Protein 2J1L (pdb70)

Secondary structure (DSSP, 8-state):
--EEEEEEEE-TTSSHHHHHHHHH------EEEEEEEEETTEEEEEEEEE--EEEEEEEEETT-HHHHHHIIIIIHHHHHHH-SS--EEEEEE-GGGGS-HHHHHHHHHTT--PPPHHHHHHHHHHTT-SEEEE-BTTTTBSHHHHHHHHHHHHHH-

Nearest PDB structures (foldseek):
  2j1l-assembly1_A  TM=1.006E+00  e=2.729E-35  Homo sapiens
  7kdc-assembly2_B  TM=9.535E-01  e=1.177E-27  Homo sapiens
  1ryh-assembly2_B  TM=9.529E-01  e=6.779E-19  Homo sapiens
  8etd-assembly1_A  TM=9.219E-01  e=4.519E-18  Schizosaccharomyces pombe 972h-
  2gco-assembly2_B  TM=9.191E-01  e=3.982E-18  Homo sapiens

Radius of gyration: 15.37 Å; Cα contacts (8 Å, |Δi|>4): 306; chains: 1; bounding box: 42×32×38 Å

Solvent-accessible surface area: 8352 Å² total; per-residue (Å²): 123,89,46,3,53,0,44,5,30,8,30,73,67,3,15,26,71,56,1,0,76,28,11,48,121,151,120,90,88,121,82,137,63,83,23,112,18,109,12,92,71,80,77,6,90,0,62,0,84,4,102,137,34,28,0,14,0,0,0,0,10,0,9,36,21,107,4,12,70,39,0,88,101,130,44,68,63,62,13,93,168,83,48,58,85,46,20,16,0,0,0,0,4,60,21,34,47,69,112,50,131,79,53,46,97,96,15,86,82,108,71,85,88,23,5,74,110,122,125,0,54,71,20,5,159,60,4,61,19,92,24,9,31,26,2,0,16,195,115,131,70,66,4,100,37,0,0,66,56,0,0,77,12,1,58,97,106

Organism: Homo sapiens (NCBI:txid9606)

Foldseek 3Di:
DEEEEEEEAFDPPFQRVLLVCLQPCVDQDKDWDWDWDAAPHHIYTYIYIDSVQYEYEQEGEQLDVVRLVCVPPPVLVVCCVPPPPHAYEYEYEQPVCLVVPVSQVVQVVVVHHGQDPVNQQVSCVVSVHPYYYYAYSVVRGCSVVVVNVRVVVRVVD

InterPro domains:
  IPR001806 Small GTPase [PF00071] (19-188)
  IPR001806 Small GTPase [PS51421] (13-210)
  IPR001806 Small GTPase [SM00174] (20-193)
  IPR003578 Small GTPase Rho [PTHR24072] (17-192)
  IPR005225 Small GTP-binding domain [TIGR00231] (17-170)
  IPR027417 P-loop containing nucleoside triphosphate hydrolase [G3DSA:3.40.50.300] (13-200)
  IPR027417 P-loop containing nucleoside triphosphate hydrolase [SSF52540] (17-190)

CATH classification: 3.40.50.300

Sequence (157 aa):
VRSVKVVLVGDGGCGKTSLLMVFADTPTVFERYMVNLQVKGKPVHLHIWDTDASVLLLCFDVTSPNSFDNIFNRWYPEVNHFCKKVPIIVVGCKTDLRKDKSLVNKLRRNGLEPVTYHRGQEMARSVGAVAYLECSARLHDNVHAVFQEAAEVALSS

Structure (mmCIF, N/CA/C/O backbone):
data_2J1L
#
_entry.id   2J1L
#
_cell.length_a   66.811
_cell.length_b   66.810
_cell.length_c   103.921
_cell.angle_alpha   90.00
_cell.angle_beta   90.00
_cell.angle_gamma   120.00
#
_symmetry.space_group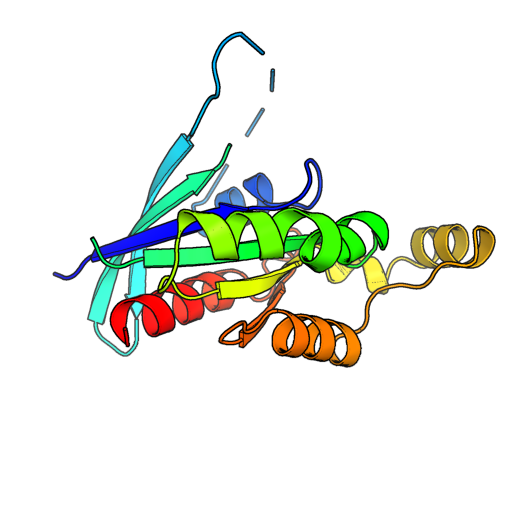_name_H-M   'P 31 2 1'
#
loop_
_entity.id
_entity.type
_entity.pdbx_description
1 polymer 'RHO-RELATED GTP-BINDING PROTEIN RHOD'
2 non-polymer "GUANOSINE-5'-DIPHOSPHATE"
3 non-polymer 'MAGNESIUM ION'
4 water water
#
loop_
_atom_site.group_PDB
_atom_site.id
_atom_site.type_symbol
_atom_site.label_atom_id
_atom_site.label_alt_id
_atom_site.label_comp_id
_atom_site.label_asym_id
_atom_site.label_entity_id
_atom_site.label_seq_id
_atom_site.pdbx_PDB_ins_code
_atom_site.Cartn_x
_atom_site.Cartn_y
_atom_site.Cartn_z
_atom_site.occupancy
_atom_site.B_iso_or_equiv
_atom_site.auth_seq_id
_atom_site.auth_comp_id
_atom_site.auth_asym_id
_atom_site.auth_atom_id
_atom_site.pdbx_PDB_model_num
ATOM 1 N N . VAL A 1 32 ? -52.390 15.511 -20.074 1.00 63.94 15 VAL A N 1
ATOM 2 C CA . VAL A 1 32 ? -51.912 16.871 -19.703 1.00 64.01 15 VAL A CA 1
ATOM 3 C C . VAL A 1 32 ? -51.484 16.944 -18.231 1.00 64.16 15 VAL A C 1
ATOM 4 O O . VAL A 1 32 ? -51.495 18.024 -17.646 1.00 64.35 15 VAL A O 1
ATOM 6 N N . ARG A 1 33 ? -51.059 15.806 -17.666 1.00 64.14 16 ARG A N 1
ATOM 7 C CA . ARG A 1 33 ? -51.054 15.578 -16.195 1.00 64.04 16 ARG A CA 1
ATOM 8 C C . ARG A 1 33 ? -50.169 16.522 -15.358 1.00 63.81 16 ARG A C 1
ATOM 9 O O . ARG A 1 33 ? -49.275 17.185 -15.887 1.00 63.83 16 ARG A O 1
ATOM 13 N N . SER A 1 34 ? -50.434 16.561 -14.045 1.00 63.46 17 SER A N 1
ATOM 14 C CA . SER A 1 34 ? -50.004 17.666 -13.159 1.00 62.93 17 SER A CA 1
ATOM 15 C C . SER A 1 34 ? -49.410 17.200 -11.809 1.00 62.86 17 SER A C 1
ATOM 16 O O . SER A 1 34 ? -49.810 16.148 -11.297 1.00 62.91 17 SER A O 1
ATOM 19 N N . VAL A 1 35 ? -48.478 17.979 -11.227 1.00 62.50 18 VAL A N 1
ATOM 20 C CA . VAL A 1 35 ? -47.718 17.559 -10.013 1.00 62.15 18 VAL A CA 1
ATOM 21 C C . VAL A 1 35 ? -47.393 18.710 -9.026 1.00 61.98 18 VAL A C 1
ATOM 22 O O . VAL A 1 35 ? -47.056 19.817 -9.447 1.00 61.75 18 VAL A O 1
ATOM 26 N N . LYS A 1 36 ? -47.460 18.417 -7.720 1.00 61.75 19 LYS A N 1
ATOM 27 C CA . LYS A 1 36 ? -47.161 19.379 -6.636 1.00 61.64 19 LYS A CA 1
ATOM 28 C C . LYS A 1 36 ? -45.775 19.096 -5.995 1.00 61.84 19 LYS A C 1
ATOM 29 O O . LYS A 1 36 ? -45.514 17.991 -5.517 1.00 61.63 19 LYS A O 1
ATOM 33 N N . VAL A 1 37 ? -44.890 20.089 -5.981 1.00 61.89 20 VAL A N 1
ATOM 34 C CA . VAL A 1 37 ? -43.560 19.913 -5.397 1.00 62.09 20 VAL A CA 1
ATOM 35 C C . VAL A 1 37 ? -43.446 20.890 -4.249 1.00 62.28 20 VAL A C 1
ATOM 36 O O . VAL A 1 37 ? -43.662 22.084 -4.449 1.00 63.41 20 VAL A O 1
ATOM 40 N N . VAL A 1 38 ? -43.182 20.393 -3.037 1.00 62.14 21 VAL A N 1
ATOM 41 C CA . VAL A 1 38 ? -43.005 21.272 -1.875 1.00 61.51 21 VAL A CA 1
ATOM 42 C C . VAL A 1 38 ? -41.554 21.271 -1.456 1.00 61.68 21 VAL A C 1
ATOM 43 O O . VAL A 1 38 ? -40.975 20.214 -1.228 1.00 61.17 21 VAL A O 1
ATOM 47 N N . LEU A 1 39 ? -40.953 22.457 -1.394 1.00 62.10 22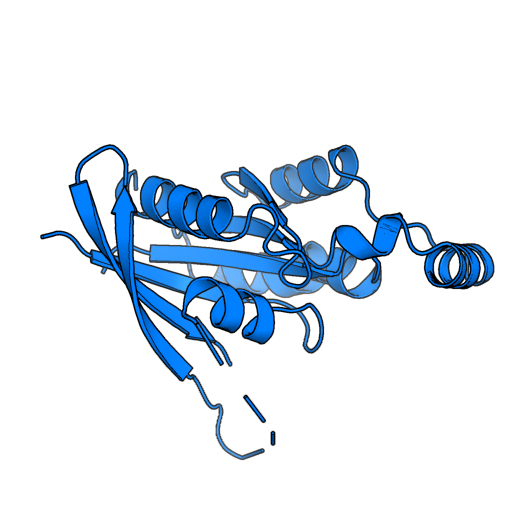 LEU A N 1
ATOM 48 C CA . LEU A 1 39 ? -39.573 22.575 -0.922 1.00 62.61 22 LEU A CA 1
ATOM 49 C C . LEU A 1 39 ? -39.571 22.807 0.591 1.00 63.11 22 LEU A C 1
ATOM 50 O O . LEU A 1 39 ? -40.266 23.698 1.102 1.00 63.75 22 LEU A O 1
ATOM 55 N N . VAL A 1 40 ? -38.776 22.012 1.301 1.00 63.18 23 VAL A N 1
ATOM 56 C CA . VAL A 1 40 ? -38.729 22.046 2.762 1.00 62.78 23 VAL A CA 1
ATOM 57 C C . VAL A 1 40 ? -37.265 22.019 3.205 1.00 61.90 23 VAL A C 1
ATOM 58 O O . VAL A 1 40 ? -36.424 21.428 2.568 1.00 62.31 23 VAL A O 1
ATOM 62 N N . GLY A 1 41 ? -36.928 22.708 4.273 1.00 61.81 24 GLY A N 1
ATOM 63 C CA . GLY A 1 41 ? -35.523 22.756 4.689 1.00 61.05 24 GLY A CA 1
ATOM 64 C C . GLY A 1 41 ? -35.210 24.044 5.391 1.00 60.71 24 GLY A C 1
ATOM 65 O O . GLY A 1 41 ? -35.994 24.996 5.357 1.00 59.79 24 GLY A O 1
ATOM 66 N N . ASP A 1 42 ? -34.056 24.063 6.045 1.00 60.80 25 ASP A N 1
ATOM 67 C CA . ASP A 1 42 ? -33.635 25.246 6.804 1.00 60.85 25 ASP A CA 1
ATOM 68 C C . ASP A 1 42 ? -33.562 26.481 5.914 1.00 60.92 25 ASP A C 1
ATOM 69 O O . ASP A 1 42 ? -33.299 26.386 4.703 1.00 61.05 25 ASP A O 1
ATOM 74 N N . GLY A 1 43 ? -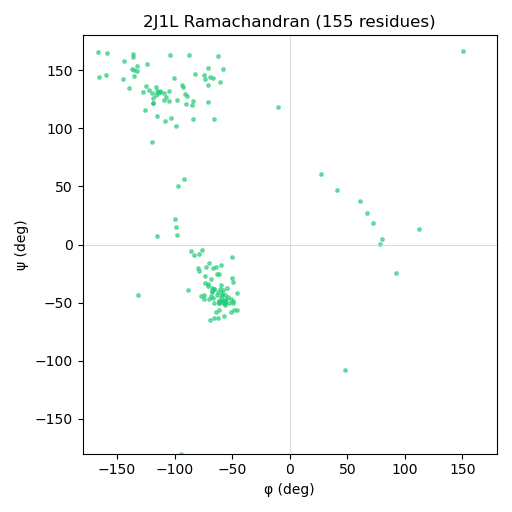33.793 27.638 6.520 1.00 61.23 26 GLY A N 1
ATOM 75 C CA . GLY A 1 43 ? -33.591 28.913 5.850 1.00 61.43 26 GLY A CA 1
ATOM 76 C C . GLY A 1 43 ? -32.141 29.040 5.445 1.00 61.74 26 GLY A C 1
ATOM 77 O O . GLY A 1 43 ? -31.253 28.629 6.182 1.00 61.44 26 GLY A O 1
ATOM 78 N N . GLY A 1 44 ? -31.910 29.579 4.248 1.00 62.49 27 GLY A N 1
ATOM 79 C CA . GLY A 1 44 ? -30.553 29.791 3.734 1.00 62.71 27 GLY A CA 1
ATOM 80 C C . GLY A 1 44 ? -29.892 28.552 3.141 1.00 62.91 27 GLY A C 1
ATOM 81 O O . GLY A 1 44 ? -28.716 28.598 2.744 1.00 62.18 27 GLY A O 1
ATOM 82 N N . CYS A 1 45 ? -30.626 27.443 3.055 1.00 63.25 28 CYS A N 1
ATOM 83 C CA . CYS A 1 45 ? -30.037 26.218 2.497 1.00 64.35 28 CYS A CA 1
ATOM 84 C C . CYS A 1 45 ? -30.138 26.159 0.964 1.00 63.98 28 CYS A C 1
ATOM 85 O O . CYS A 1 45 ? -29.581 25.263 0.356 1.00 64.00 28 CYS A O 1
ATOM 88 N N . GLY A 1 46 ? -30.819 27.123 0.342 1.00 63.96 29 GLY A N 1
ATOM 89 C CA . GLY A 1 46 ? -30.756 27.291 -1.118 1.00 63.51 29 GLY A CA 1
ATOM 90 C C . GLY A 1 46 ? -32.035 26.997 -1.888 1.00 62.89 29 GLY A C 1
ATOM 91 O O . GLY A 1 46 ? -32.011 26.918 -3.111 1.00 62.89 29 GLY A O 1
ATOM 92 N N . LYS A 1 47 ? -33.154 26.888 -1.175 1.00 62.37 30 LYS A N 1
ATOM 93 C CA . LYS A 1 47 ? -34.435 26.513 -1.763 1.00 61.90 30 LYS A CA 1
ATOM 94 C C . LYS A 1 47 ? -34.908 27.513 -2.818 1.00 62.40 30 LYS A C 1
ATOM 95 O O . LYS A 1 47 ? -35.149 27.140 -3.967 1.00 62.05 30 LYS A O 1
ATOM 101 N N . THR A 1 48 ? -35.025 28.783 -2.446 1.00 62.92 31 THR A N 1
ATOM 102 C CA . THR A 1 48 ? -35.519 29.811 -3.365 1.00 63.20 31 THR A CA 1
ATOM 103 C C . THR A 1 48 ? -34.646 29.876 -4.618 1.00 64.36 31 THR A C 1
ATOM 104 O O . THR A 1 48 ? -35.143 30.008 -5.727 1.00 64.33 31 THR A O 1
ATOM 108 N N . SER A 1 49 ? -33.339 29.740 -4.433 1.00 65.61 32 SER A N 1
ATOM 109 C CA . SER A 1 49 ? -32.375 29.793 -5.547 1.00 66.14 32 SER A CA 1
ATOM 110 C C . SER A 1 49 ? -32.489 28.633 -6.509 1.00 66.18 32 SER A C 1
ATOM 111 O O . SER A 1 49 ? -32.303 28.779 -7.718 1.00 66.23 32 SER A O 1
ATOM 114 N N . LEU A 1 50 ? -32.764 27.469 -5.958 1.00 66.68 33 LEU A N 1
ATOM 115 C CA . LEU A 1 50 ? -33.012 26.292 -6.770 1.00 67.38 33 LEU A CA 1
ATOM 116 C C . LEU A 1 50 ? -34.158 26.631 -7.730 1.00 68.14 33 LEU A C 1
ATOM 117 O O . LEU A 1 50 ? -34.100 26.386 -8.929 1.00 67.82 33 LEU A O 1
ATOM 122 N N . LEU A 1 51 ? -35.169 27.286 -7.189 1.00 69.89 34 LEU A N 1
ATOM 123 C CA . LEU A 1 51 ? -36.385 27.586 -7.933 1.00 71.49 34 LEU A CA 1
ATOM 124 C C . LEU A 1 51 ? -36.128 28.587 -9.015 1.00 72.56 34 LEU A C 1
ATOM 125 O O . LEU A 1 51 ? -36.585 28.410 -10.133 1.00 72.68 34 LEU A O 1
ATOM 130 N N . MET A 1 52 ? -35.379 29.634 -8.682 1.00 74.62 35 MET A N 1
ATOM 131 C CA . MET A 1 52 ? -34.995 30.660 -9.662 1.00 76.02 35 MET A CA 1
ATOM 132 C C . MET A 1 52 ? -34.407 30.008 -10.877 1.00 76.23 35 MET A C 1
ATOM 133 O O . MET A 1 52 ? -34.889 30.198 -11.980 1.00 76.74 35 MET A O 1
ATOM 137 N N . VAL A 1 53 ? -33.341 29.249 -10.667 1.00 76.33 36 VAL A N 1
ATOM 138 C CA . VAL A 1 53 ? -32.580 28.719 -11.785 1.00 76.36 36 VAL A CA 1
ATOM 139 C C . VAL A 1 53 ? -33.481 27.872 -12.658 1.00 76.14 36 VAL A C 1
ATOM 140 O O . VAL A 1 53 ? -33.535 28.029 -13.872 1.00 76.10 36 VAL A O 1
ATOM 144 N N . PHE A 1 54 ? -34.223 26.988 -12.014 1.00 76.45 37 PHE A N 1
ATOM 145 C CA . PHE A 1 54 ? -35.173 26.154 -12.726 1.00 76.34 37 PHE A CA 1
ATOM 146 C C . PHE A 1 54 ? -36.175 27.003 -13.531 1.00 75.95 37 PHE A C 1
ATOM 147 O O . PHE A 1 54 ? -36.341 26.795 -14.715 1.00 75.37 37 PHE A O 1
ATOM 155 N N . ALA A 1 55 ? -36.810 27.971 -12.873 1.00 75.90 38 ALA A N 1
ATOM 156 C CA . ALA A 1 55 ? -37.775 28.878 -13.527 1.00 75.52 38 ALA A CA 1
ATOM 157 C C . ALA A 1 55 ? -37.104 29.777 -14.565 1.00 74.94 38 ALA A C 1
ATOM 158 O O . ALA A 1 55 ? -37.393 29.677 -15.749 1.00 74.97 38 ALA A O 1
ATOM 160 N N . ASP A 1 56 ? -36.199 30.631 -14.093 1.00 74.72 39 ASP A N 1
ATOM 161 C CA . ASP A 1 56 ? -35.538 31.652 -14.890 1.00 74.49 39 ASP A CA 1
ATOM 162 C C . ASP A 1 56 ? -34.959 31.086 -16.176 1.00 74.44 39 ASP A C 1
ATOM 163 O O . ASP A 1 56 ? -35.581 31.195 -17.229 1.00 74.27 39 ASP A O 1
ATOM 165 N N . THR A 1 64 ? -48.080 37.757 12.631 1.00 56.31 47 THR A N 1
ATOM 166 C CA . THR A 1 64 ? -47.286 37.690 11.382 1.00 56.11 47 THR A CA 1
ATOM 167 C C . THR A 1 64 ? -47.616 36.416 10.596 1.00 56.16 47 THR A C 1
ATOM 168 O O . THR A 1 64 ? -47.392 35.294 11.104 1.00 56.55 47 THR A O 1
ATOM 170 N N . PRO A 1 65 ? -48.141 36.569 9.356 1.00 56.24 48 PRO A N 1
ATOM 171 C CA . PRO A 1 65 ? -48.538 35.419 8.510 1.00 55.84 48 PRO A CA 1
ATOM 172 C C . PRO A 1 65 ? -47.417 34.590 7.958 1.00 55.69 48 PRO A C 1
ATOM 173 O O . PRO A 1 65 ? -46.340 35.122 7.717 1.00 56.27 48 PRO A O 1
ATOM 177 N N . THR A 1 66 ? -47.685 33.306 7.715 1.00 55.41 49 THR A N 1
ATOM 178 C CA . THR A 1 66 ? -46.836 32.505 6.838 1.00 55.29 49 THR A CA 1
ATOM 179 C C . THR A 1 66 ? -47.066 32.892 5.373 1.00 55.54 49 THR A C 1
ATOM 180 O O . THR A 1 66 ? -48.197 33.145 4.963 1.00 55.47 49 THR A O 1
ATOM 184 N N . VAL A 1 67 ? -45.991 32.903 4.588 1.00 55.88 50 VAL A N 1
ATOM 185 C CA . VAL A 1 67 ? -46.064 33.257 3.180 1.00 56.14 50 VAL A CA 1
ATOM 186 C C . VAL A 1 67 ? -45.593 32.072 2.368 1.00 56.50 50 VAL A C 1
ATOM 187 O O . VAL A 1 67 ? -44.567 31.469 2.668 1.00 57.34 50 VAL A O 1
ATOM 191 N N . PHE A 1 68 ? -46.391 31.703 1.379 1.00 56.75 51 PHE A N 1
ATOM 192 C CA . PHE A 1 68 ? -46.069 30.610 0.492 1.00 57.29 51 PHE A CA 1
ATOM 193 C C . PHE A 1 68 ? -46.063 31.163 -0.921 1.00 57.53 51 PHE A C 1
ATOM 194 O O . PHE A 1 68 ? -46.987 31.871 -1.302 1.00 57.47 51 PHE A O 1
ATOM 202 N N . GLU A 1 69 ? -45.042 30.844 -1.702 1.00 57.92 52 GLU A N 1
ATOM 203 C CA . GLU A 1 69 ? -44.978 31.298 -3.095 1.00 58.33 52 GLU A CA 1
ATOM 204 C C . GLU A 1 69 ? -45.187 30.113 -3.994 1.00 58.13 52 GLU A C 1
ATOM 205 O O . GLU A 1 69 ? -44.549 29.111 -3.799 1.00 58.60 52 GLU A O 1
ATOM 211 N N . ARG A 1 70 ? -46.081 30.204 -4.967 1.00 58.60 53 ARG A N 1
ATOM 212 C CA . ARG A 1 70 ? -46.327 29.077 -5.864 1.00 59.12 53 ARG A CA 1
ATOM 213 C C . ARG A 1 70 ? -45.941 29.409 -7.308 1.00 59.79 53 ARG A C 1
ATOM 214 O O . ARG A 1 70 ? -46.387 30.424 -7.859 1.00 59.77 53 ARG A O 1
ATOM 222 N N . TYR A 1 71 ? -45.133 28.534 -7.915 1.00 60.54 54 TYR A N 1
ATOM 223 C CA . TYR A 1 71 ? -44.635 28.721 -9.285 1.00 60.78 54 TYR A CA 1
ATOM 224 C C . TYR A 1 71 ? -45.230 27.685 -10.209 1.00 60.67 54 TYR A C 1
ATOM 225 O O . TYR A 1 71 ? -45.220 26.495 -9.891 1.00 61.26 54 TYR A O 1
ATOM 234 N N . MET A 1 72 ? -45.732 28.135 -11.353 1.00 60.70 55 MET A N 1
ATOM 235 C CA . MET A 1 72 ? -46.230 27.242 -12.383 1.00 61.06 55 MET A CA 1
ATOM 236 C C . MET A 1 72 ? -45.121 27.099 -13.426 1.00 61.66 55 MET A C 1
ATOM 237 O O . MET A 1 72 ? -44.907 28.005 -14.225 1.00 62.25 55 MET A O 1
ATOM 239 N N . VAL A 1 73 ? -44.401 25.976 -13.380 1.00 61.81 56 VAL A N 1
ATOM 240 C CA . VAL A 1 73 ? -43.363 25.633 -14.357 1.00 61.87 56 VAL A CA 1
ATOM 241 C C . VAL A 1 73 ? -43.728 24.381 -15.149 1.00 61.73 56 VAL A C 1
ATOM 242 O O . VAL A 1 73 ? -44.155 23.387 -14.577 1.00 61.76 56 VAL A O 1
ATOM 246 N N . ASN A 1 74 ? -43.528 24.423 -16.461 1.00 61.99 57 ASN A N 1
ATOM 247 C CA . ASN A 1 74 ? -43.731 23.256 -17.334 1.00 62.04 57 ASN A CA 1
ATOM 248 C C . ASN A 1 74 ? -42.419 22.462 -17.530 1.00 61.77 57 ASN A C 1
ATOM 249 O O . ASN A 1 74 ? -41.366 23.063 -17.736 1.00 62.44 57 ASN A O 1
ATOM 254 N N . LEU A 1 75 ? -42.478 21.130 -17.439 1.00 61.12 58 LEU A N 1
ATOM 255 C CA . LEU A 1 75 ? -41.330 20.261 -17.749 1.00 60.71 58 LEU A CA 1
ATOM 256 C C . LEU A 1 75 ? -41.822 19.125 -18.647 1.00 60.54 58 LEU A C 1
ATOM 257 O O . LEU A 1 75 ? -43.010 18.777 -18.643 1.00 60.18 58 LEU A O 1
ATOM 260 N N . GLN A 1 76 ? -40.903 18.595 -19.453 1.00 60.12 59 GLN A N 1
ATOM 261 C CA . GLN A 1 76 ? -41.144 17.405 -20.251 1.00 59.59 59 GLN A CA 1
ATOM 262 C C . GLN A 1 76 ? -40.533 16.271 -19.455 1.00 59.01 59 GLN A C 1
ATOM 263 O O . GLN A 1 76 ? -39.356 16.341 -19.114 1.00 58.94 59 GLN A O 1
ATOM 269 N N . VAL A 1 77 ? -41.329 15.248 -19.146 1.00 58.65 60 VAL A N 1
ATOM 270 C CA . VAL A 1 77 ? -40.837 14.080 -18.415 1.00 58.60 60 VAL A CA 1
ATOM 271 C C . VAL A 1 77 ? -41.123 12.771 -19.166 1.00 58.74 60 VAL A C 1
ATOM 272 O O . VAL A 1 77 ? -42.228 12.568 -19.702 1.00 58.34 60 VAL A O 1
ATOM 276 N N . LYS A 1 78 ? -40.104 11.898 -19.192 1.00 58.80 61 LYS A N 1
ATOM 277 C CA . LYS A 1 78 ? -40.123 10.646 -19.944 1.00 58.78 61 LYS A CA 1
ATOM 278 C C . LYS A 1 78 ? -41.062 10.762 -21.139 1.00 58.88 61 LYS A C 1
ATOM 279 O O . LYS A 1 78 ? -42.054 10.040 -21.234 1.00 59.25 61 LYS A O 1
ATOM 281 N N . GLY A 1 79 ? -40.751 11.708 -22.028 1.00 58.80 62 GLY A N 1
ATOM 282 C CA . GLY A 1 79 ? -41.451 11.861 -23.301 1.00 58.66 62 GLY A CA 1
ATOM 283 C C . GLY A 1 79 ? -42.635 12.817 -23.335 1.00 58.81 62 GLY A C 1
ATOM 284 O O . GLY A 1 79 ? -42.972 13.319 -24.408 1.00 58.59 62 GLY A O 1
ATOM 285 N N . LYS A 1 80 ? -43.277 13.070 -22.186 1.00 58.89 63 LYS A N 1
ATOM 286 C CA . LYS A 1 80 ? -44.556 13.809 -22.159 1.00 58.58 63 LYS A CA 1
ATOM 287 C C . LYS A 1 80 ? -44.492 15.040 -21.260 1.00 58.59 63 LYS A C 1
ATOM 288 O O . LYS A 1 80 ? -43.682 15.101 -20.337 1.00 58.45 63 LYS A O 1
ATOM 291 N N . PRO A 1 81 ? -45.349 16.036 -21.536 1.00 58.92 64 PRO A N 1
ATOM 292 C CA . PRO A 1 81 ? -45.349 17.280 -20.770 1.00 59.15 64 PRO A CA 1
ATOM 293 C C . PRO A 1 81 ? -46.134 17.202 -19.453 1.00 59.42 64 PRO A C 1
ATOM 294 O O . PRO A 1 81 ? -47.163 16.512 -19.370 1.00 59.49 64 PRO A O 1
ATOM 298 N N . VAL A 1 82 ? -45.648 17.936 -18.449 1.00 59.64 65 VAL A N 1
ATOM 299 C CA . VAL A 1 82 ? -46.229 17.949 -17.106 1.00 59.65 65 VAL A CA 1
ATOM 300 C C . VAL A 1 82 ? -46.233 19.372 -16.549 1.00 59.97 65 VAL A C 1
ATOM 301 O O . VAL A 1 82 ? -45.228 20.067 -16.662 1.00 60.01 65 VAL A O 1
ATOM 305 N N . HIS A 1 83 ? -47.347 19.812 -15.956 1.00 60.21 66 HIS A N 1
ATOM 306 C CA . HIS A 1 83 ? -47.366 21.098 -15.229 1.00 60.45 66 HIS A CA 1
ATOM 307 C C . HIS A 1 83 ? -46.880 20.865 -13.814 1.00 59.87 66 HIS A C 1
ATOM 308 O O . HIS A 1 83 ? -47.504 20.101 -13.074 1.00 59.70 66 HIS A O 1
ATOM 315 N N . LEU A 1 84 ? -45.791 21.532 -13.435 1.00 59.43 67 LEU A N 1
ATOM 316 C CA . LEU A 1 84 ? -45.345 21.558 -12.035 1.00 59.24 67 LEU A CA 1
ATOM 317 C C . LEU A 1 84 ? -45.904 22.771 -11.294 1.00 59.08 67 LEU A C 1
ATOM 318 O O . LEU A 1 84 ? -45.923 23.880 -11.813 1.00 58.91 67 LEU A O 1
ATOM 323 N N . HIS A 1 85 ? -46.348 22.544 -10.069 1.00 59.05 68 HIS A N 1
ATOM 324 C CA . HIS A 1 85 ? -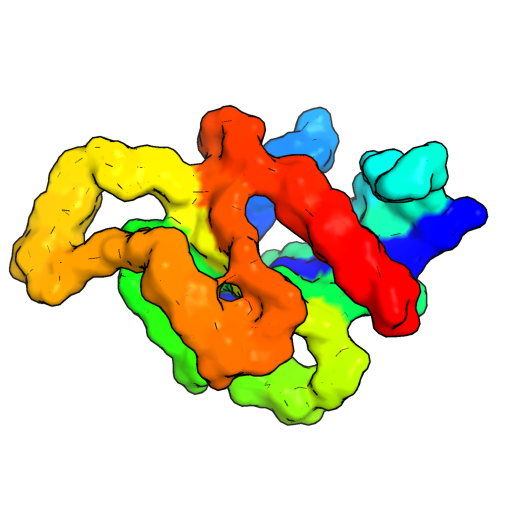46.697 23.622 -9.162 1.00 59.12 68 HIS A CA 1
ATOM 325 C C . HIS A 1 85 ? -45.711 23.494 -8.053 1.00 58.35 68 HIS A C 1
ATOM 326 O O . HIS A 1 85 ? -45.752 22.514 -7.336 1.00 58.33 68 HIS A O 1
ATOM 333 N N . ILE A 1 86 ? -44.789 24.446 -7.948 1.00 57.80 69 ILE A N 1
ATOM 334 C CA . ILE A 1 86 ? -43.751 24.395 -6.914 1.00 57.23 69 ILE A CA 1
ATOM 335 C C . ILE A 1 86 ? -43.985 25.432 -5.802 1.00 57.14 69 ILE A C 1
ATOM 336 O O . ILE A 1 86 ? -44.133 26.638 -6.067 1.00 56.09 69 ILE A O 1
ATOM 341 N N . TRP A 1 87 ? -43.988 24.947 -4.563 1.00 57.75 70 TRP A N 1
ATOM 342 C CA . TRP A 1 87 ? -44.258 25.772 -3.385 1.00 58.21 70 TRP A CA 1
ATOM 343 C C . TRP A 1 87 ? -42.992 26.076 -2.597 1.00 58.88 70 TRP A C 1
ATOM 344 O O . TRP A 1 87 ? -42.209 25.193 -2.309 1.00 58.61 70 TRP A O 1
ATOM 355 N N . ASP A 1 88 ? -42.804 27.336 -2.248 1.00 60.19 71 ASP A N 1
ATOM 356 C CA . ASP A 1 88 ? -41.649 27.790 -1.477 1.00 61.37 71 ASP A CA 1
ATOM 357 C C . ASP A 1 88 ? -42.151 28.698 -0.336 1.00 62.32 71 ASP A C 1
ATOM 358 O O . ASP A 1 88 ? -43.177 29.364 -0.501 1.00 62.42 71 ASP A O 1
ATOM 363 N N . THR A 1 89 ? -41.463 28.730 0.811 1.00 63.59 72 THR A N 1
ATOM 364 C CA . THR A 1 89 ? -41.817 29.688 1.900 1.00 64.33 72 THR A CA 1
ATOM 365 C C . THR A 1 89 ? -40.952 30.959 1.889 1.00 65.01 72 THR A C 1
ATOM 366 O O . THR A 1 89 ? -41.300 31.981 2.516 1.00 65.73 72 THR A O 1
ATOM 370 N N . ASP A 1 105 ? -52.859 17.464 -7.744 1.00 64.52 88 ASP A N 1
ATOM 371 C CA . ASP A 1 105 ? -53.169 16.469 -6.714 1.00 64.63 88 ASP A CA 1
ATOM 372 C C . ASP A 1 105 ? -51.935 15.608 -6.343 1.00 64.90 88 ASP A C 1
ATOM 373 O O . ASP A 1 105 ? -51.662 15.420 -5.145 1.00 65.53 88 ASP A O 1
ATOM 375 N N . ALA A 1 106 ? -51.197 15.100 -7.348 1.00 64.46 89 ALA A N 1
ATOM 376 C CA . ALA A 1 106 ? -50.033 14.198 -7.115 1.00 63.87 89 ALA A CA 1
ATOM 377 C C . ALA A 1 106 ? -48.900 14.987 -6.522 1.00 63.08 89 ALA A C 1
ATOM 378 O O . ALA A 1 106 ? -48.639 16.094 -6.973 1.00 63.86 89 ALA A O 1
ATOM 380 N N . SER A 1 107 ? -48.219 14.431 -5.524 1.00 61.97 90 SER A N 1
ATOM 381 C CA . SER A 1 107 ? -47.316 15.230 -4.704 1.00 61.21 90 SER A CA 1
ATOM 382 C C . SER A 1 107 ? -45.983 14.586 -4.414 1.00 60.17 90 SER A C 1
ATOM 383 O O . SER A 1 107 ? -45.807 13.385 -4.570 1.00 59.78 90 SER A O 1
ATOM 386 N N . VAL A 1 108 ? -45.051 15.428 -3.975 1.00 59.40 91 VAL A N 1
ATOM 387 C CA . VAL A 1 108 ? -43.707 15.012 -3.587 1.00 58.82 91 VAL A CA 1
ATOM 388 C C . VAL A 1 108 ? -43.030 16.134 -2.823 1.00 58.48 91 VAL A C 1
ATOM 389 O O . VAL A 1 108 ? -43.242 17.322 -3.100 1.00 58.14 91 VAL A O 1
ATOM 393 N N . LEU A 1 109 ? -42.239 15.739 -1.836 1.00 58.57 92 LEU A N 1
ATOM 394 C CA . LEU A 1 109 ? -41.565 16.656 -0.924 1.00 58.40 92 LEU A CA 1
ATOM 395 C C . LEU A 1 109 ? -40.090 16.572 -1.186 1.00 58.51 92 LEU A C 1
ATOM 396 O O . LEU A 1 109 ? -39.543 15.457 -1.262 1.00 58.43 92 LEU A O 1
ATOM 401 N N . LEU A 1 110 ? -39.452 17.731 -1.328 1.00 58.09 93 LEU A N 1
ATOM 402 C CA . LEU A 1 110 ? -38.018 17.813 -1.450 1.00 58.05 93 LEU A CA 1
ATOM 403 C C . LEU A 1 110 ? -37.514 18.389 -0.157 1.00 58.80 93 LEU A C 1
ATOM 404 O O . LEU A 1 110 ? -37.702 19.572 0.115 1.00 59.51 93 LEU A O 1
ATOM 409 N N . LEU A 1 111 ? -36.914 17.531 0.664 1.00 59.72 94 LEU A N 1
ATOM 410 C CA . LEU A 1 111 ? -36.228 17.939 1.877 1.00 59.75 94 LEU A CA 1
ATOM 411 C C . LEU A 1 111 ? -34.809 18.374 1.517 1.00 59.53 94 LEU A C 1
ATOM 412 O O . LEU A 1 111 ? -33.973 17.540 1.219 1.00 59.12 94 LEU A O 1
ATOM 417 N N . CYS A 1 112 ? -34.556 19.676 1.586 1.00 59.93 95 CYS A N 1
ATOM 418 C CA . CYS A 1 112 ? -33.312 20.289 1.114 1.00 60.52 95 CYS A CA 1
ATOM 419 C C . CYS A 1 112 ? -32.321 20.605 2.228 1.00 60.77 95 CYS A C 1
ATOM 420 O O . CYS A 1 112 ? -32.702 21.016 3.318 1.00 59.93 95 CYS A O 1
ATOM 423 N N . PHE A 1 113 ? -31.038 20.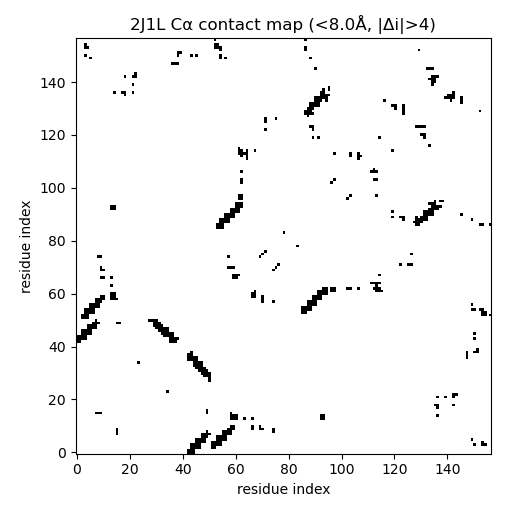435 1.940 1.00 61.23 96 PHE A N 1
ATOM 424 C CA . PHE A 1 113 ? -30.013 20.957 2.842 1.00 62.16 96 PHE A CA 1
ATOM 425 C C . PHE A 1 113 ? -28.792 21.477 2.080 1.00 62.42 96 PHE A C 1
ATOM 426 O O . PHE A 1 113 ? -28.563 21.090 0.946 1.00 62.50 96 PHE A O 1
ATOM 434 N N . ASP A 1 114 ? -28.029 22.358 2.725 1.00 62.56 97 ASP A N 1
ATOM 435 C CA . ASP A 1 114 ? -26.780 22.901 2.178 1.00 62.38 97 ASP A CA 1
ATOM 436 C C . ASP A 1 114 ? -25.679 21.892 2.500 1.00 61.73 97 ASP A C 1
ATOM 437 O O . ASP A 1 114 ? -25.492 21.547 3.680 1.00 61.92 97 ASP A O 1
ATOM 442 N N . VAL A 1 115 ? -24.961 21.394 1.492 1.00 60.75 98 VAL A N 1
ATOM 443 C CA . VAL A 1 115 ? -23.894 20.417 1.774 1.00 60.86 98 VAL A CA 1
ATOM 444 C C . VAL A 1 115 ? -22.722 20.965 2.612 1.00 61.45 98 VAL A C 1
ATOM 445 O O . VAL A 1 115 ? -21.980 20.176 3.213 1.00 61.36 98 VAL A O 1
ATOM 449 N N . THR A 1 116 ? -22.557 22.292 2.674 1.00 62.03 99 THR A N 1
ATOM 450 C CA . THR A 1 116 ? -21.510 22.900 3.527 1.00 62.74 99 THR A CA 1
ATOM 451 C C . THR A 1 116 ? -22.016 23.403 4.897 1.00 63.31 99 THR A C 1
ATOM 452 O O . THR A 1 116 ? -21.263 24.046 5.645 1.00 63.24 99 THR A O 1
ATOM 456 N N . SER A 1 117 ? -23.279 23.090 5.216 1.00 64.10 100 SER A N 1
ATOM 457 C CA . SER A 1 117 ? -23.892 23.364 6.533 1.00 64.40 100 SER A CA 1
ATOM 458 C C . SER A 1 117 ? -24.334 22.053 7.194 1.00 64.62 100 SER A C 1
ATOM 459 O O . SER A 1 117 ? -25.470 21.605 7.008 1.00 65.12 100 SER A O 1
ATOM 462 N N . PRO A 1 118 ? -23.435 21.417 7.950 1.00 64.68 101 PRO A N 1
ATOM 463 C CA . PRO A 1 118 ? -23.840 20.244 8.706 1.00 64.80 101 PRO A CA 1
ATOM 464 C C . PRO A 1 118 ? -25.105 20.415 9.565 1.00 64.79 101 PRO A C 1
ATOM 465 O O . PRO A 1 118 ? -25.814 19.433 9.789 1.00 64.85 101 PRO A O 1
ATOM 469 N N . ASN A 1 119 ? -25.408 21.623 10.035 1.00 64.73 102 ASN A N 1
ATOM 470 C CA . ASN A 1 119 ? -26.666 21.814 10.770 1.00 64.91 102 ASN A CA 1
ATOM 471 C C . ASN A 1 119 ? -27.912 21.523 9.944 1.00 65.08 102 ASN A C 1
ATOM 472 O O . ASN A 1 119 ? -28.826 20.816 10.418 1.00 64.64 102 ASN A O 1
ATOM 477 N N . SER A 1 120 ? -27.954 22.098 8.732 1.00 64.65 103 SER A N 1
ATOM 478 C CA . SER A 1 120 ? -29.087 21.918 7.832 1.00 64.33 103 SER A CA 1
ATOM 479 C C . SER A 1 120 ? -29.253 20.445 7.535 1.00 63.46 103 SER A C 1
ATOM 480 O O . SER A 1 120 ? -30.366 19.969 7.426 1.00 62.99 103 SER A O 1
ATOM 483 N N . PHE A 1 121 ? -28.142 19.726 7.449 1.00 62.96 104 PHE A N 1
ATOM 484 C CA . PHE A 1 121 ? -28.180 18.288 7.249 1.00 62.79 104 PHE A CA 1
ATOM 485 C C . PHE A 1 121 ? -28.828 17.594 8.446 1.00 62.68 104 PHE A C 1
ATOM 486 O O . PHE A 1 121 ? -29.836 16.901 8.301 1.00 62.60 104 PHE A O 1
ATOM 494 N N . ASP A 1 122 ? -28.254 17.800 9.632 1.00 62.91 105 ASP A N 1
ATOM 495 C CA . ASP A 1 122 ? -28.785 17.234 10.875 1.00 62.85 105 ASP A CA 1
ATOM 496 C C . ASP A 1 122 ? -30.294 17.416 10.984 1.00 62.34 105 ASP A C 1
ATOM 497 O O . ASP A 1 122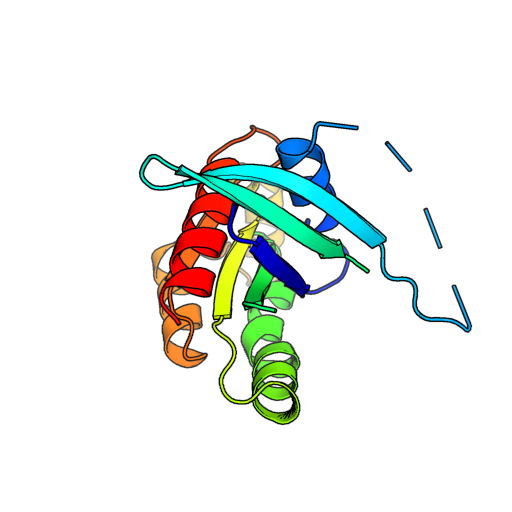 ? -31.014 16.499 11.408 1.00 62.16 105 ASP A O 1
ATOM 502 N N . ASN A 1 123 ? -30.760 18.603 10.600 1.00 61.84 106 ASN A N 1
ATOM 503 C CA . ASN A 1 123 ? -32.165 18.966 10.707 1.00 61.74 106 ASN A CA 1
ATOM 504 C C . ASN A 1 123 ? -33.104 18.242 9.738 1.00 61.72 106 ASN A C 1
ATOM 505 O O . ASN A 1 123 ? -34.333 18.257 9.921 1.00 61.55 106 ASN A O 1
ATOM 510 N N . ILE A 1 124 ? -32.547 17.617 8.710 1.00 61.85 107 ILE A N 1
ATOM 511 C CA . ILE A 1 124 ? -33.355 16.800 7.833 1.00 62.20 107 ILE A CA 1
ATOM 512 C C . ILE A 1 124 ? -33.925 15.709 8.716 1.00 62.29 107 ILE A C 1
ATOM 513 O O . ILE A 1 124 ? -35.129 15.502 8.759 1.00 62.98 107 ILE A O 1
ATOM 518 N N . PHE A 1 125 ? -33.049 15.064 9.467 1.00 62.37 108 PHE A N 1
ATOM 519 C CA . PHE A 1 125 ? -33.427 13.985 10.355 1.00 62.60 108 PHE A CA 1
ATOM 520 C C . PHE A 1 125 ? -34.081 14.476 11.660 1.00 63.11 108 PHE A C 1
ATOM 521 O O . PHE A 1 125 ? -35.075 13.909 12.086 1.00 63.50 108 PHE A O 1
ATOM 529 N N . ASN A 1 126 ? -33.530 15.503 12.308 1.00 63.46 109 ASN A N 1
ATOM 530 C CA . ASN A 1 126 ? -33.997 15.863 13.663 1.00 63.75 109 ASN A CA 1
ATOM 531 C C . ASN A 1 126 ? -35.295 16.652 13.681 1.00 64.81 109 ASN A C 1
ATOM 532 O O . ASN A 1 126 ? -35.982 16.664 14.691 1.00 65.69 109 ASN A O 1
ATOM 537 N N . ARG A 1 127 ? -35.616 17.315 12.579 1.00 65.93 110 ARG A N 1
ATOM 538 C CA . ARG A 1 127 ? -36.654 18.339 12.560 1.00 67.02 110 ARG A CA 1
ATOM 539 C C . ARG A 1 127 ? -37.643 18.159 11.384 1.00 67.47 110 ARG A C 1
ATOM 540 O O . ARG A 1 127 ? -38.862 18.254 11.604 1.00 67.89 110 ARG A O 1
ATOM 548 N N . TRP A 1 128 ? -37.148 17.865 10.171 1.00 67.46 111 TRP A N 1
ATOM 549 C CA . TRP A 1 128 ? -38.020 17.755 8.972 1.00 67.72 111 TRP A CA 1
ATOM 550 C C . TRP A 1 128 ? -38.626 16.368 8.706 1.00 68.35 111 TRP A C 1
ATOM 551 O O . TRP A 1 128 ? -39.782 16.286 8.291 1.00 68.76 111 TRP A O 1
ATOM 562 N N . TYR A 1 129 ? -37.866 15.293 8.918 1.00 68.70 112 TYR A N 1
ATOM 563 C CA . TYR A 1 129 ? -38.411 13.931 8.825 1.00 69.08 112 TYR A CA 1
ATOM 564 C C . TYR A 1 129 ? -39.608 13.733 9.758 1.00 69.28 112 TYR A C 1
ATOM 565 O O . TYR A 1 129 ? -40.648 13.255 9.317 1.00 69.74 112 TYR A O 1
ATOM 574 N N . PRO A 1 130 ? -39.478 14.104 11.044 1.00 69.20 113 PRO A N 1
ATOM 575 C CA . PRO A 1 130 ? -40.627 13.898 11.932 1.00 69.19 113 PRO A CA 1
ATOM 576 C C . PRO A 1 130 ? -41.845 14.692 11.468 1.00 69.55 113 PRO A C 1
ATOM 577 O O . PRO A 1 130 ? -42.929 14.121 11.340 1.00 69.76 113 PRO A O 1
ATOM 581 N N . GLU A 1 131 ? -41.655 15.991 11.219 1.00 69.98 114 GLU A N 1
ATOM 582 C CA . GLU A 1 131 ? -42.709 16.864 10.692 1.00 70.36 114 GLU A CA 1
ATOM 583 C C . GLU A 1 131 ? -43.391 16.229 9.478 1.00 70.70 114 GLU A C 1
ATOM 584 O O . GLU A 1 131 ? -44.614 16.132 9.426 1.00 70.89 114 GLU A O 1
ATOM 587 N N . VAL A 1 132 ? -42.593 15.778 8.516 1.00 71.15 115 VAL A N 1
ATOM 588 C CA . VAL A 1 132 ? -43.121 15.146 7.300 1.00 71.70 115 VAL A CA 1
ATOM 589 C C . VAL A 1 132 ? -43.832 13.815 7.602 1.00 72.18 115 VAL A C 1
ATOM 590 O O . VAL A 1 132 ? -44.864 13.515 7.007 1.00 72.66 115 VAL A O 1
ATOM 592 N N . ASN A 1 133 ? -43.298 13.037 8.540 1.00 72.69 116 ASN A N 1
ATOM 593 C CA . ASN A 1 133 ? -43.839 11.714 8.840 1.00 72.97 116 ASN A CA 1
ATOM 594 C C . ASN A 1 133 ? -45.161 11.789 9.595 1.00 73.56 116 ASN A C 1
ATOM 595 O O . ASN A 1 133 ? -46.035 10.933 9.418 1.00 73.42 116 ASN A O 1
ATOM 600 N N . HIS A 1 134 ? -45.298 12.815 10.435 1.00 74.26 117 HIS A N 1
ATOM 601 C CA . HIS A 1 134 ? -46.530 13.054 11.187 1.00 74.83 117 HIS A CA 1
ATOM 602 C C . HIS A 1 134 ? -47.685 13.500 10.265 1.00 75.24 117 HIS A C 1
ATOM 603 O O . HIS A 1 134 ? -48.671 12.778 10.106 1.00 75.41 117 HIS A O 1
ATOM 610 N N . PHE A 1 135 ? -47.539 14.673 9.649 1.00 75.76 118 PHE A N 1
ATOM 611 C CA . PHE A 1 135 ? -48.572 15.253 8.776 1.00 76.03 118 PHE A CA 1
ATOM 612 C C . PHE A 1 135 ? -48.906 14.411 7.528 1.00 76.21 118 PHE A C 1
ATOM 613 O O . PHE A 1 135 ? -50.036 13.915 7.392 1.00 76.43 118 PHE A O 1
ATOM 615 N N . CYS A 1 136 ? -47.913 14.229 6.653 1.00 76.09 119 CYS A N 1
ATOM 616 C CA . CYS A 1 136 ? -48.129 13.770 5.264 1.00 76.34 119 CYS A CA 1
ATOM 617 C C . CYS A 1 136 ? -48.285 12.275 4.976 1.00 75.82 119 CYS A C 1
ATOM 618 O O . CYS A 1 136 ? -48.620 11.913 3.835 1.00 76.11 119 CYS A O 1
ATOM 621 N N . LYS A 1 137 ? -48.041 11.414 5.971 1.00 75.18 120 LYS A N 1
ATOM 622 C CA . LYS A 1 137 ? -48.224 9.958 5.817 1.00 73.98 120 LYS A CA 1
ATOM 623 C C . LYS A 1 137 ? -47.553 9.457 4.526 1.00 72.92 120 LYS A C 1
ATOM 624 O O . LYS A 1 137 ? -46.321 9.432 4.424 1.00 72.76 120 LYS A O 1
ATOM 625 N N . LYS A 1 138 ? -48.373 9.108 3.533 1.00 71.65 121 LYS A N 1
ATOM 626 C CA . LYS A 1 138 ? -47.879 8.515 2.291 1.00 70.32 121 LYS A CA 1
ATOM 627 C C . LYS A 1 138 ? -47.565 9.501 1.160 1.00 68.94 121 LYS A C 1
ATOM 628 O O . LYS A 1 138 ? -48.099 9.362 0.062 1.00 69.30 121 LYS A O 1
ATOM 629 N N . VAL A 1 139 ? -46.701 10.481 1.418 1.00 67.26 122 VAL A N 1
ATOM 630 C CA . VAL A 1 139 ? -46.286 11.437 0.383 1.00 66.02 122 VAL A CA 1
ATOM 631 C C . VAL A 1 139 ? -44.782 11.329 0.154 1.00 64.82 122 VAL A C 1
ATOM 632 O O . VAL A 1 139 ? -44.023 11.448 1.097 1.00 65.07 122 VAL A O 1
ATOM 636 N N . PRO A 1 140 ? -44.340 11.127 -1.098 1.00 63.26 123 PRO A N 1
ATOM 637 C CA . PRO A 1 140 ? -42.953 10.721 -1.313 1.00 62.36 123 PRO A CA 1
ATOM 638 C C . PRO A 1 140 ? -41.932 11.817 -0.994 1.00 61.68 123 PRO A C 1
ATOM 639 O O . PRO A 1 140 ? -42.190 12.991 -1.250 1.00 61.34 123 PRO A O 1
ATOM 643 N N . ILE A 1 141 ? -40.781 11.398 -0.458 1.00 60.85 124 ILE A N 1
ATOM 644 C CA . ILE A 1 141 ? -39.688 12.272 -0.056 1.00 59.76 124 ILE A CA 1
ATOM 645 C C . ILE A 1 141 ? -38.467 12.000 -0.928 1.00 59.37 124 ILE A C 1
ATOM 646 O O . ILE A 1 141 ? -38.081 10.831 -1.110 1.00 59.30 124 ILE A O 1
ATOM 650 N N . ILE A 1 142 ? -37.890 13.079 -1.475 1.00 58.30 125 ILE A N 1
ATOM 651 C CA . ILE A 1 142 ? -36.559 13.092 -2.028 1.00 57.59 125 ILE A CA 1
ATOM 652 C C . ILE A 1 142 ? -35.705 14.036 -1.184 1.00 57.78 125 ILE A C 1
ATOM 653 O O . ILE A 1 142 ? -36.119 15.169 -0.914 1.00 57.44 125 ILE A O 1
ATOM 658 N N . VAL A 1 143 ? -34.517 13.587 -0.787 1.00 57.62 126 VAL A N 1
ATOM 659 C CA . VAL A 1 143 ? -33.544 14.445 -0.102 1.00 57.40 126 VAL A CA 1
ATOM 660 C C . VAL A 1 143 ? -32.693 15.103 -1.144 1.00 58.10 126 VAL A C 1
ATOM 661 O O . VAL A 1 143 ? -32.135 14.398 -1.986 1.00 58.57 126 VAL A O 1
ATOM 665 N N . VAL A 1 144 ? -32.561 16.433 -1.101 1.00 58.22 127 VAL A N 1
ATOM 666 C CA . VAL A 1 144 ? -31.786 17.133 -2.099 1.00 59.21 127 VAL A CA 1
ATOM 667 C C . VAL A 1 144 ? -30.629 17.840 -1.399 1.00 60.39 127 VAL A C 1
ATOM 668 O O . VAL A 1 144 ? -30.850 18.658 -0.524 1.00 62.22 127 VAL A O 1
ATOM 672 N N . GLY A 1 145 ? -29.395 17.538 -1.773 1.00 60.83 128 GLY A N 1
ATOM 673 C CA . GLY A 1 145 ? -28.247 18.298 -1.273 1.00 61.05 128 GLY A CA 1
ATOM 674 C C . GLY A 1 145 ? -27.920 19.476 -2.168 1.00 61.01 128 GLY A C 1
ATOM 675 O O . GLY A 1 145 ? -27.637 19.270 -3.334 1.00 62.28 128 GLY A O 1
ATOM 676 N N . CYS A 1 146 ? -27.951 20.692 -1.634 1.00 60.65 129 CYS A N 1
ATOM 677 C CA . CYS A 1 146 ? -27.769 21.923 -2.410 1.00 60.92 129 CYS A CA 1
ATOM 678 C C . CYS A 1 146 ? -26.378 22.587 -2.252 1.00 61.34 129 CYS A C 1
ATOM 679 O O . CYS A 1 146 ? -25.644 22.313 -1.302 1.00 61.07 129 CYS A O 1
ATOM 682 N N . LYS A 1 147 ? -26.046 23.477 -3.187 1.00 61.43 130 LYS A N 1
ATOM 683 C CA . LYS A 1 147 ? -24.790 24.201 -3.179 1.00 61.81 130 LYS A CA 1
ATOM 684 C C . LYS A 1 147 ? -23.568 23.272 -3.266 1.00 62.34 130 LYS A C 1
ATOM 685 O O . LYS A 1 147 ? -22.535 23.542 -2.636 1.00 62.16 130 LYS A O 1
ATOM 691 N N . THR A 1 148 ? -23.673 22.200 -4.057 1.00 62.52 131 THR A N 1
ATOM 692 C CA . THR A 1 148 ? -22.572 21.226 -4.194 1.00 62.85 131 THR A CA 1
ATOM 693 C C . THR A 1 148 ? -21.271 21.854 -4.728 1.00 63.08 131 THR A C 1
ATOM 694 O O . THR A 1 148 ? -20.181 21.282 -4.592 1.00 63.42 131 THR A O 1
ATOM 698 N N . ASP A 1 149 ? -21.381 23.036 -5.320 1.00 62.86 132 ASP A N 1
ATOM 699 C CA . ASP A 1 149 ? -20.205 23.760 -5.783 1.00 62.92 132 ASP A CA 1
ATOM 700 C C . ASP A 1 149 ? -19.270 24.153 -4.632 1.00 63.19 132 ASP A C 1
ATOM 701 O O . ASP A 1 149 ? -18.051 24.308 -4.833 1.00 63.50 132 ASP A O 1
ATOM 706 N N . LEU A 1 150 ? -19.829 24.286 -3.431 1.00 63.28 133 LEU A N 1
ATOM 707 C CA . LEU A 1 150 ? -19.066 24.769 -2.272 1.00 63.40 133 LEU A CA 1
ATOM 708 C C . LEU A 1 150 ? -18.151 23.735 -1.588 1.00 63.58 133 LEU A C 1
ATOM 709 O O . LEU A 1 150 ? -17.366 24.102 -0.716 1.00 63.49 133 LEU A O 1
ATOM 714 N N . ARG A 1 151 ? -18.243 22.462 -1.977 1.00 63.89 134 ARG A N 1
ATOM 715 C CA . ARG A 1 151 ? -17.242 21.461 -1.585 1.00 64.04 134 ARG A CA 1
ATOM 716 C C . ARG A 1 151 ? -15.870 21.824 -2.133 1.00 64.12 134 ARG A C 1
ATOM 717 O O . ARG A 1 151 ? -14.859 21.648 -1.452 1.00 64.37 134 ARG A O 1
ATOM 725 N N . LYS A 1 152 ? -15.831 22.308 -3.374 1.00 64.02 135 LYS A N 1
ATOM 726 C CA . LYS A 1 152 ? -14.582 22.799 -3.950 1.00 63.72 135 LYS A CA 1
ATOM 727 C C . LYS A 1 152 ? -14.014 23.991 -3.137 1.00 63.77 135 LYS A C 1
ATOM 728 O O . LYS A 1 152 ? -12.801 24.206 -3.139 1.00 64.03 135 LYS A O 1
ATOM 731 N N . ASP A 1 153 ? -14.876 24.734 -2.425 1.00 63.38 136 ASP A N 1
ATOM 732 C CA . ASP A 1 153 ? -14.452 25.911 -1.625 1.00 62.93 136 ASP A CA 1
ATOM 733 C C . ASP A 1 153 ? -13.544 25.500 -0.462 1.00 62.28 136 ASP A C 1
ATOM 734 O O . ASP A 1 153 ? -14.019 24.912 0.517 1.00 62.86 136 ASP A O 1
ATOM 739 N N . LYS A 1 154 ? -12.257 25.826 -0.578 1.00 61.11 137 LYS A N 1
ATOM 740 C CA . LYS A 1 154 ? -11.236 25.423 0.389 1.00 60.38 137 LYS A CA 1
ATOM 741 C C . LYS A 1 154 ? -11.357 26.153 1.739 1.00 60.07 137 LYS A C 1
ATOM 742 O O . LYS A 1 154 ? -11.102 25.559 2.799 1.00 60.10 137 LYS A O 1
ATOM 746 N N . SER A 1 155 ? -11.749 27.428 1.698 1.00 59.45 138 SER A N 1
ATOM 747 C CA . SER A 1 155 ? -11.881 28.248 2.907 1.00 58.97 138 SER A CA 1
ATOM 748 C C . SER A 1 155 ? -12.986 27.725 3.796 1.00 58.50 138 SER A C 1
ATOM 749 O O . SER A 1 155 ? -12.799 27.544 4.994 1.00 58.78 138 SER A O 1
ATOM 752 N N . LEU A 1 156 ? -14.146 27.515 3.187 1.00 58.20 139 LEU A N 1
ATOM 753 C CA . LEU A 1 156 ? -15.354 27.060 3.876 1.00 57.76 139 LEU A CA 1
ATOM 754 C C . LEU A 1 156 ? -15.096 25.686 4.490 1.00 57.34 139 LEU A C 1
ATOM 755 O O . LEU A 1 156 ? -15.354 25.473 5.675 1.00 57.31 139 LEU A O 1
ATOM 760 N N . VAL A 1 157 ? -14.545 24.780 3.685 1.00 56.90 140 VAL A N 1
ATOM 761 C CA . VAL A 1 157 ? -14.083 23.469 4.155 1.00 56.82 140 VAL A CA 1
ATOM 762 C C . VAL A 1 157 ? -13.153 23.594 5.371 1.00 56.87 140 VAL A C 1
ATOM 763 O O . VAL A 1 157 ? -13.299 22.869 6.369 1.00 57.16 140 VAL A O 1
ATOM 767 N N . ASN A 1 158 ? -12.197 24.515 5.268 1.00 56.71 141 ASN A N 1
ATOM 768 C CA . ASN A 1 158 ? -11.258 24.782 6.329 1.00 56.35 141 ASN A CA 1
ATOM 769 C C . ASN A 1 158 ? -11.926 25.398 7.555 1.00 56.82 141 ASN A C 1
ATOM 770 O O . ASN A 1 158 ? -11.572 25.052 8.681 1.00 56.73 141 ASN A O 1
ATOM 775 N N . LYS A 1 159 ? -12.879 26.307 7.346 1.00 57.32 142 LYS A N 1
ATOM 776 C CA . LYS A 1 159 ? -13.642 26.880 8.468 1.00 57.98 142 LYS A CA 1
ATOM 777 C C . LYS A 1 159 ? -14.501 25.793 9.125 1.00 58.48 142 LYS A C 1
ATOM 778 O O . LYS A 1 159 ? -14.627 25.753 10.354 1.00 58.60 142 LYS A O 1
ATOM 782 N N . LEU A 1 160 ? -15.070 24.906 8.306 1.00 59.06 143 LEU A N 1
ATOM 783 C CA . LEU A 1 160 ? -15.708 23.688 8.822 1.00 59.41 143 LEU A CA 1
ATOM 784 C C . LEU A 1 160 ? -14.690 22.896 9.635 1.00 59.94 143 LEU A C 1
ATOM 785 O O . LEU A 1 160 ? -14.876 22.716 10.837 1.00 60.27 143 LEU A O 1
ATOM 790 N N . ARG A 1 161 ? -13.604 22.461 8.991 1.00 60.40 144 ARG A N 1
ATOM 791 C CA . ARG A 1 161 ? -12.567 21.662 9.663 1.00 60.76 144 ARG A CA 1
ATOM 792 C C . ARG A 1 161 ? -12.105 22.266 10.997 1.00 61.34 144 ARG A C 1
ATOM 793 O O . ARG A 1 161 ? -11.752 21.525 11.914 1.00 61.37 144 ARG A O 1
ATOM 796 N N . ARG A 1 162 ? -12.119 23.597 11.107 1.00 62.05 145 ARG A N 1
ATOM 797 C CA . ARG A 1 162 ? -11.688 24.285 12.337 1.00 62.57 145 ARG A CA 1
ATOM 798 C C . ARG A 1 162 ? -12.700 24.175 13.491 1.00 63.02 145 ARG A C 1
ATOM 799 O O . ARG A 1 162 ? -12.310 24.239 14.652 1.00 63.12 145 ARG A O 1
ATOM 801 N N . ASN A 1 163 ? -13.985 24.015 13.179 1.00 63.67 146 ASN A N 1
ATOM 802 C CA . ASN A 1 163 ? -15.016 23.791 14.203 1.00 64.28 146 ASN A CA 1
ATOM 803 C C . ASN A 1 163 ? -15.380 22.310 14.324 1.00 64.84 146 ASN A C 1
ATOM 804 O O . ASN A 1 163 ? -16.470 21.970 14.792 1.00 64.74 146 ASN A O 1
ATOM 809 N N . GLY A 1 164 ? -14.465 21.443 13.885 1.00 65.58 147 GLY A N 1
ATOM 810 C CA . GLY A 1 164 ? -14.629 19.994 13.985 1.00 66.23 147 GLY A CA 1
ATOM 811 C C . GLY A 1 164 ? -15.535 19.350 12.947 1.00 67.09 147 GLY A C 1
ATOM 812 O O . GLY A 1 164 ? -15.716 18.135 12.963 1.00 67.69 147 GLY A O 1
ATOM 813 N N . LEU A 1 165 ? -16.094 20.148 12.035 1.00 67.68 148 LEU A N 1
ATOM 814 C CA . LEU A 1 165 ? -17.096 19.672 11.077 1.00 67.91 148 LEU A CA 1
ATOM 815 C C . LEU A 1 165 ? -16.452 19.261 9.741 1.00 68.06 148 LEU A C 1
ATOM 816 O O . LEU A 1 165 ? -15.234 19.329 9.587 1.00 68.10 148 LEU A O 1
ATOM 821 N N . GLU A 1 166 ? -17.273 18.812 8.793 1.00 68.26 149 GLU A N 1
ATOM 822 C CA . GLU A 1 166 ? -16.796 18.327 7.487 1.00 68.59 149 GLU A CA 1
ATOM 823 C C . GLU A 1 166 ? -17.934 18.365 6.437 1.00 68.89 149 GLU A C 1
ATOM 824 O O . GLU A 1 166 ? -19.109 18.166 6.783 1.00 68.62 149 GLU A O 1
ATOM 827 N N . PRO A 1 167 ? -17.602 18.644 5.153 1.00 69.21 150 PRO A N 1
ATOM 828 C CA . PRO A 1 167 ? -18.684 18.754 4.170 1.00 69.33 150 PRO A CA 1
ATOM 829 C C . PRO A 1 167 ? -19.382 17.412 3.954 1.00 69.55 150 PRO A C 1
ATOM 830 O O . PRO A 1 167 ? -18.722 16.356 3.973 1.00 69.98 150 PRO A O 1
ATOM 834 N N . VAL A 1 168 ? -20.700 17.460 3.749 1.00 69.45 151 VAL A N 1
ATOM 835 C CA . VAL A 1 168 ? -21.509 16.255 3.590 1.00 69.02 151 VAL A CA 1
ATOM 836 C C . VAL A 1 168 ? -21.159 15.652 2.237 1.00 69.08 151 VAL A C 1
ATOM 837 O O . VAL A 1 168 ? -21.240 16.336 1.236 1.00 68.79 151 VAL A O 1
ATOM 841 N N . THR A 1 169 ? -20.718 14.398 2.207 1.00 69.38 152 THR A N 1
ATOM 842 C CA . THR A 1 169 ? -20.400 13.744 0.931 1.00 69.84 152 THR A CA 1
ATOM 843 C C . THR A 1 169 ? -21.643 13.075 0.342 1.00 70.03 152 THR A C 1
ATOM 844 O O . THR A 1 169 ? -22.637 12.872 1.041 1.00 70.23 152 THR A O 1
ATOM 848 N N . TYR A 1 170 ? -21.585 12.760 -0.950 1.00 70.13 153 TYR A N 1
ATOM 849 C CA . TYR A 1 170 ? -22.661 12.027 -1.616 1.00 70.10 153 TYR A CA 1
ATOM 850 C C . TYR A 1 170 ? -23.074 10.798 -0.801 1.00 70.44 153 TYR A C 1
ATOM 851 O O . TYR A 1 170 ? -24.243 10.646 -0.435 1.00 69.96 153 TYR A O 1
ATOM 860 N N . HIS A 1 171 ? -22.105 9.933 -0.510 1.00 71.00 154 HIS A N 1
ATOM 861 C CA . HIS A 1 171 ? -22.387 8.662 0.155 1.00 71.70 154 HIS A CA 1
ATOM 862 C C . HIS A 1 171 ? -23.178 8.904 1.436 1.00 71.90 154 HIS A C 1
ATOM 863 O O . HIS A 1 171 ? -24.177 8.229 1.708 1.00 72.27 154 HIS A O 1
ATOM 870 N N . ARG A 1 172 ? -22.737 9.889 2.206 1.00 71.85 155 ARG A N 1
ATOM 871 C CA . ARG A 1 172 ? -23.376 10.218 3.467 1.00 71.99 155 ARG A CA 1
ATOM 872 C C . ARG A 1 172 ? -24.791 10.786 3.258 1.00 71.30 155 ARG A C 1
ATOM 873 O O . ARG A 1 172 ? -25.715 10.443 3.995 1.00 70.77 155 ARG A O 1
ATOM 881 N N . GLY A 1 173 ? -24.952 11.641 2.248 1.00 71.00 156 GLY A N 1
ATOM 882 C CA . GLY A 1 173 ? -26.272 12.116 1.819 1.00 70.42 156 GLY A CA 1
ATOM 883 C C . GLY A 1 173 ? -27.219 10.970 1.493 1.00 70.18 156 GLY A C 1
ATOM 884 O O . GLY A 1 173 ? -28.406 11.026 1.806 1.00 70.05 156 GLY A O 1
ATOM 885 N N . GLN A 1 174 ? -26.685 9.914 0.892 1.00 69.78 157 GLN A N 1
ATOM 886 C CA . GLN A 1 174 ? -27.482 8.743 0.551 1.00 69.73 157 GLN A CA 1
ATOM 887 C C . GLN A 1 174 ? -27.955 8.037 1.817 1.00 69.25 157 GLN A C 1
ATOM 888 O O . GLN A 1 174 ? -29.121 7.676 1.932 1.00 68.54 157 GLN A O 1
ATOM 894 N N . GLU A 1 175 ? -27.034 7.850 2.759 1.00 69.24 158 GLU A N 1
ATOM 895 C CA . GLU A 1 175 ? -27.359 7.313 4.082 1.00 69.46 158 GLU A CA 1
ATOM 896 C C . GLU A 1 175 ? -28.501 8.078 4.773 1.00 69.20 158 GLU A C 1
ATOM 897 O O . GLU A 1 175 ? -29.456 7.476 5.251 1.00 68.65 158 GLU A O 1
ATOM 903 N N . MET A 1 176 ? -28.394 9.401 4.830 1.00 69.29 159 MET A N 1
ATOM 904 C CA . MET A 1 176 ? -29.489 10.236 5.326 1.00 69.42 159 MET A CA 1
ATOM 905 C C . MET A 1 176 ? -30.809 9.870 4.664 1.00 68.99 159 MET A C 1
ATOM 906 O O . MET A 1 176 ? -31.822 9.690 5.340 1.00 69.37 159 MET A O 1
ATOM 911 N N . ALA A 1 177 ? -30.791 9.766 3.342 1.00 68.38 160 ALA A N 1
ATOM 912 C CA . ALA A 1 177 ? -31.984 9.418 2.583 1.00 68.11 160 ALA A CA 1
ATOM 913 C C . ALA A 1 177 ? -32.591 8.099 3.057 1.00 68.18 160 ALA A C 1
ATOM 914 O O . ALA A 1 177 ? -33.812 8.018 3.286 1.00 67.93 160 ALA A O 1
ATOM 916 N N . ARG A 1 178 ? -31.755 7.071 3.197 1.00 67.97 161 ARG A N 1
ATOM 917 C CA . ARG A 1 178 ? -32.238 5.798 3.709 1.00 68.68 161 ARG A CA 1
ATOM 918 C C . ARG A 1 178 ? -32.845 5.954 5.103 1.00 67.61 161 ARG A C 1
ATOM 919 O O . ARG A 1 178 ? -33.925 5.425 5.359 1.00 67.34 161 ARG A O 1
ATOM 927 N N . SER A 1 179 ? -32.197 6.708 5.988 1.00 66.67 162 SER A N 1
ATOM 928 C CA . SER A 1 179 ? -32.667 6.740 7.375 1.00 66.40 162 SER A CA 1
ATOM 929 C C . SER A 1 179 ? -33.917 7.595 7.539 1.00 65.58 162 SER A C 1
ATOM 930 O O . SER A 1 179 ? -34.528 7.623 8.605 1.00 65.67 162 SER A O 1
ATOM 933 N N . VAL A 1 180 ? -34.328 8.248 6.470 1.00 64.69 163 VAL A N 1
ATOM 934 C CA . VAL A 1 180 ? -35.528 9.055 6.502 1.00 64.32 163 VAL A CA 1
ATOM 935 C C . VAL A 1 180 ? -36.635 8.516 5.567 1.00 63.90 163 VAL A C 1
ATOM 936 O O . VAL A 1 180 ? -37.694 9.135 5.402 1.00 63.61 163 VAL A O 1
ATOM 940 N N . GLY A 1 181 ? -36.400 7.337 4.997 1.00 63.50 164 GLY A N 1
ATOM 941 C CA . GLY A 1 181 ? -37.366 6.692 4.110 1.00 62.90 164 GLY A CA 1
ATOM 942 C C . GLY A 1 181 ? -37.584 7.436 2.806 1.00 62.28 164 GLY A C 1
ATOM 943 O O . GLY A 1 181 ? -38.654 7.337 2.208 1.00 62.15 164 GLY A O 1
ATOM 944 N N . ALA A 1 182 ? -36.580 8.182 2.353 1.00 61.84 165 ALA A N 1
ATOM 945 C CA . ALA A 1 182 ? -36.712 8.937 1.087 1.00 61.56 165 ALA A CA 1
ATOM 946 C C . ALA A 1 182 ? -36.628 8.000 -0.105 1.00 61.48 165 ALA A C 1
ATOM 947 O O . ALA A 1 182 ? -35.891 7.017 -0.083 1.00 61.52 165 ALA A O 1
ATOM 949 N N . VAL A 1 183 ? -37.370 8.321 -1.156 1.00 61.45 166 VAL A N 1
ATOM 950 C CA . VAL A 1 183 ? -37.313 7.549 -2.394 1.00 61.11 166 VAL A CA 1
ATOM 951 C C . VAL A 1 183 ? -36.013 7.773 -3.188 1.00 60.72 166 VAL A C 1
ATOM 952 O O . VAL A 1 183 ? -35.657 6.961 -4.032 1.00 60.97 166 VAL A O 1
ATOM 956 N N . ALA A 1 184 ? -35.302 8.865 -2.919 1.00 60.42 167 ALA A N 1
ATOM 957 C CA . ALA A 1 184 ? -34.028 9.125 -3.587 1.00 59.82 167 ALA A CA 1
ATOM 958 C C . ALA A 1 184 ? -33.235 10.234 -2.906 1.00 59.88 167 ALA A C 1
ATOM 959 O O . ALA A 1 184 ? -33.762 11.010 -2.098 1.00 58.94 167 ALA A O 1
ATOM 961 N N . TYR A 1 185 ? -31.963 10.309 -3.275 1.00 60.18 168 TYR A N 1
ATOM 962 C CA . TYR A 1 185 ? -31.107 11.407 -2.892 1.00 60.26 168 TYR A CA 1
ATOM 963 C C . TYR A 1 185 ? -30.457 11.971 -4.136 1.00 60.61 168 TYR A C 1
ATOM 964 O O . TYR A 1 185 ? -29.915 11.240 -4.957 1.00 60.79 168 TYR A O 1
ATOM 973 N N . LEU A 1 186 ? -30.515 13.290 -4.262 1.00 61.29 169 LEU A N 1
ATOM 974 C CA . LEU A 1 186 ? -29.969 13.986 -5.402 1.00 61.43 169 LEU A CA 1
ATOM 975 C C . LEU A 1 186 ? -29.218 15.199 -4.927 1.00 61.62 169 LEU A C 1
ATOM 976 O O . LEU A 1 186 ? -29.414 15.676 -3.818 1.00 62.12 169 LEU A O 1
ATOM 981 N N . GLU A 1 187 ? -28.360 15.697 -5.792 1.00 62.59 170 GLU A N 1
ATOM 982 C CA . GLU A 1 187 ? -27.522 16.852 -5.507 1.00 63.11 170 GLU A CA 1
ATOM 983 C C . GLU A 1 187 ? -27.500 17.781 -6.691 1.00 63.00 170 GLU A C 1
ATOM 984 O O . GLU A 1 187 ? -27.580 17.336 -7.852 1.00 63.19 170 GLU A O 1
ATOM 990 N N . CYS A 1 188 ? -27.317 19.061 -6.398 1.00 62.76 171 CYS A N 1
ATOM 991 C CA . CYS A 1 188 ? -27.267 20.069 -7.433 1.00 62.74 171 CYS A CA 1
ATOM 992 C C . CYS A 1 188 ? -26.562 21.300 -6.921 1.00 62.57 171 CYS A C 1
ATOM 993 O O . CYS A 1 188 ? -26.369 21.461 -5.717 1.00 62.17 171 CYS A O 1
ATOM 996 N N . SER A 1 189 ? -26.175 22.151 -7.861 1.00 62.86 172 SER A N 1
ATOM 997 C CA . SER A 1 189 ? -25.702 23.484 -7.568 1.00 63.37 172 SER A CA 1
ATOM 998 C C . SER A 1 189 ? -26.542 24.444 -8.386 1.00 63.64 172 SER A C 1
ATOM 999 O O . SER A 1 189 ? -26.502 24.401 -9.612 1.00 64.06 172 SER A O 1
ATOM 1002 N N . ALA A 1 190 ? -27.314 25.295 -7.723 1.00 63.99 173 ALA A N 1
ATOM 1003 C CA . ALA A 1 190 ? -28.079 26.304 -8.428 1.00 64.46 173 ALA A CA 1
ATOM 1004 C C . ALA A 1 190 ? -27.131 27.334 -9.038 1.00 65.58 173 ALA A C 1
ATOM 1005 O O . ALA A 1 190 ? -27.414 27.913 -10.083 1.00 65.98 173 ALA A O 1
ATOM 1007 N N . ARG A 1 191 ? -25.983 27.541 -8.398 1.00 66.87 174 ARG A N 1
ATOM 1008 C CA . ARG A 1 191 ? -25.000 28.503 -8.880 1.00 67.77 174 ARG A CA 1
ATOM 1009 C C . ARG A 1 191 ? -24.432 28.139 -10.252 1.00 67.84 174 ARG A C 1
ATOM 1010 O O . ARG A 1 191 ? -24.271 29.012 -11.093 1.00 67.95 174 ARG A O 1
ATOM 1018 N N . LEU A 1 192 ? -24.111 26.864 -10.462 1.00 68.13 175 LEU A N 1
ATOM 1019 C CA . LEU A 1 192 ? -23.531 26.407 -11.723 1.00 68.39 175 LEU A CA 1
ATOM 1020 C C . LEU A 1 192 ? -24.572 25.792 -12.646 1.00 69.08 175 LEU A C 1
ATOM 1021 O O . LEU A 1 192 ? -24.214 25.106 -13.597 1.00 68.52 175 LEU A O 1
ATOM 1026 N N . HIS A 1 193 ? -25.853 26.020 -12.363 1.00 70.25 176 HIS A N 1
ATOM 1027 C CA . HIS A 1 193 ? -26.942 25.313 -13.048 1.00 71.44 176 HIS A CA 1
ATOM 1028 C C . HIS A 1 193 ? -26.593 23.837 -13.240 1.00 71.10 176 HIS A C 1
ATOM 1029 O O . HIS A 1 193 ? -26.741 23.285 -14.326 1.00 70.83 176 HIS A O 1
ATOM 1036 N N . ASP A 1 194 ? -26.116 23.202 -12.184 1.00 70.89 177 ASP A N 1
ATOM 1037 C CA . ASP A 1 194 ? -25.659 21.824 -12.268 1.00 70.92 177 ASP A CA 1
ATOM 1038 C C . ASP A 1 194 ? -26.709 20.888 -11.666 1.00 69.81 177 ASP 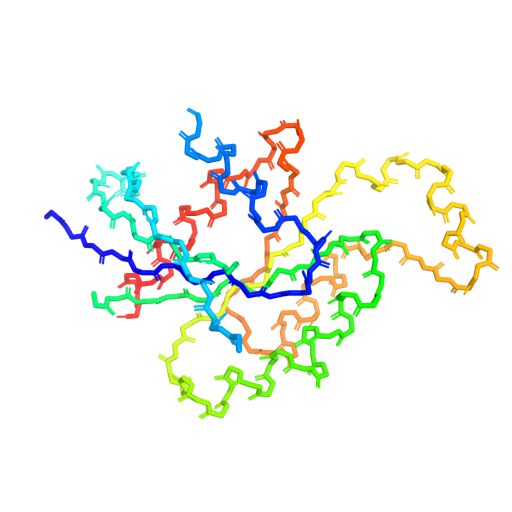A C 1
ATOM 1039 O O . ASP A 1 194 ? -26.943 20.888 -10.466 1.00 69.80 177 ASP A O 1
ATOM 1044 N N . ASN A 1 195 ? -27.365 20.128 -12.530 1.00 69.02 178 ASN A N 1
ATOM 1045 C CA . ASN A 1 195 ? -28.252 19.049 -12.132 1.00 68.63 178 ASN A CA 1
ATOM 1046 C C . ASN A 1 195 ? -29.581 19.496 -11.529 1.00 68.06 178 ASN A C 1
ATOM 1047 O O . ASN A 1 195 ? -30.281 18.713 -10.889 1.00 68.05 178 ASN A O 1
ATOM 1052 N N . VAL A 1 196 ? -29.944 20.747 -11.765 1.00 67.57 179 VAL A N 1
ATOM 1053 C CA . VAL A 1 196 ? -31.135 21.335 -11.168 1.00 67.11 179 VAL A CA 1
ATOM 1054 C C . VAL A 1 196 ? -32.428 20.829 -11.832 1.00 66.93 179 VAL A C 1
ATOM 1055 O O . VAL A 1 196 ? -33.377 20.436 -11.136 1.00 67.11 179 VAL A O 1
ATOM 1059 N N . HIS A 1 197 ? -32.459 20.812 -13.157 1.00 66.03 180 HIS A N 1
ATOM 1060 C CA . HIS A 1 197 ? -33.579 20.221 -13.882 1.00 66.14 180 HIS A CA 1
ATOM 1061 C C . HIS A 1 197 ? -33.760 18.754 -13.576 1.00 64.83 180 HIS A C 1
ATOM 1062 O O . HIS A 1 197 ? -34.898 18.271 -13.549 1.00 65.00 180 HIS A O 1
ATOM 1069 N N . ALA A 1 198 ? -32.653 18.033 -13.422 1.00 63.26 181 ALA A N 1
ATOM 1070 C CA . ALA A 1 198 ? -32.733 16.625 -13.068 1.00 62.73 181 ALA A CA 1
ATOM 1071 C C . ALA A 1 198 ? -33.468 16.482 -11.749 1.00 61.84 181 ALA A C 1
ATOM 1072 O O . ALA A 1 198 ? -34.323 15.621 -11.626 1.00 62.23 181 ALA A O 1
ATOM 1074 N N . VAL A 1 199 ? -33.186 17.344 -10.780 1.00 60.60 182 VAL A N 1
ATOM 1075 C CA . VAL A 1 199 ? -33.907 17.251 -9.518 1.00 60.11 182 VAL A CA 1
ATOM 1076 C C . VAL A 1 199 ? -35.414 17.310 -9.739 1.00 59.97 182 VAL A C 1
ATOM 1077 O O . VAL A 1 199 ? -36.156 16.507 -9.191 1.00 60.25 182 VAL A O 1
ATOM 1081 N N . PHE A 1 200 ? -35.878 18.247 -10.540 1.00 59.97 183 PHE A N 1
ATOM 1082 C CA . PHE A 1 200 ? -37.312 18.417 -10.675 1.00 60.49 183 PHE A CA 1
ATOM 1083 C C . PHE A 1 200 ? -37.937 17.388 -11.614 1.00 60.94 183 PHE A C 1
ATOM 1084 O O . PHE A 1 200 ? -39.126 17.145 -11.542 1.00 60.97 183 PHE A O 1
ATOM 1092 N N . GLN A 1 201 ? -37.137 16.783 -12.479 1.00 61.58 184 GLN A N 1
ATOM 1093 C CA . GLN A 1 201 ? -37.605 15.686 -13.309 1.00 62.29 184 GLN A CA 1
ATOM 1094 C C . GLN A 1 201 ? -37.768 14.402 -12.511 1.00 62.26 184 GLN A C 1
ATOM 1095 O O . GLN A 1 201 ? -38.741 13.678 -12.700 1.00 61.92 184 GLN A O 1
ATOM 1101 N N . GLU A 1 202 ? -36.797 14.096 -11.659 1.00 62.52 185 GLU A N 1
ATOM 1102 C CA . GLU A 1 202 ? -36.944 12.992 -10.715 1.00 63.01 185 GLU A CA 1
ATOM 1103 C C . GLU A 1 202 ? -38.151 13.219 -9.833 1.00 62.43 185 GLU A C 1
ATOM 1104 O O . GLU A 1 202 ? -38.976 12.335 -9.655 1.00 62.66 185 GLU A O 1
ATOM 1110 N N . ALA A 1 203 ? -38.241 14.421 -9.283 1.00 62.02 186 ALA A N 1
ATOM 1111 C CA . ALA A 1 203 ? -39.392 14.830 -8.498 1.00 61.47 186 ALA A CA 1
ATOM 1112 C C . ALA A 1 203 ? -40.702 14.443 -9.221 1.00 61.50 186 ALA A C 1
ATOM 1113 O O . ALA A 1 203 ? -41.537 13.711 -8.679 1.00 61.98 186 ALA A O 1
ATOM 1115 N N . ALA A 1 204 ? -40.856 14.908 -10.458 1.00 61.25 187 ALA A N 1
ATOM 1116 C CA . ALA A 1 204 ? -42.027 14.590 -11.275 1.00 61.12 187 ALA A CA 1
ATOM 1117 C C . ALA A 1 204 ? -42.240 13.084 -11.449 1.00 61.18 187 ALA A C 1
ATOM 1118 O O . ALA A 1 204 ? -43.338 12.591 -11.257 1.00 61.03 187 ALA A O 1
ATOM 1120 N N . GLU A 1 205 ? -41.189 12.365 -11.827 1.00 61.62 188 GLU A N 1
ATOM 1121 C CA . GLU A 1 205 ? -41.288 10.925 -12.047 1.00 62.46 188 GLU A CA 1
ATOM 1122 C C . GLU A 1 205 ? -41.771 10.256 -10.758 1.00 62.29 188 GLU A C 1
ATOM 1123 O O . GLU A 1 205 ? -42.756 9.506 -10.756 1.00 61.96 188 GLU A O 1
ATOM 1129 N N . VAL A 1 206 ? -41.107 10.577 -9.654 1.00 62.39 189 VAL A N 1
ATOM 1130 C CA . VAL A 1 206 ? -41.499 10.047 -8.354 1.00 62.30 189 VAL A CA 1
ATOM 1131 C C . VAL A 1 206 ? -42.972 10.361 -7.999 1.00 62.78 189 VAL A C 1
ATOM 1132 O O . VAL A 1 206 ? -43.715 9.456 -7.617 1.00 63.04 189 VAL A O 1
ATOM 1136 N N . ALA A 1 207 ? -43.400 11.616 -8.145 1.00 62.86 190 ALA A N 1
ATOM 1137 C CA . ALA A 1 207 ? -44.767 11.997 -7.769 1.00 63.07 190 ALA A CA 1
ATOM 1138 C C . ALA A 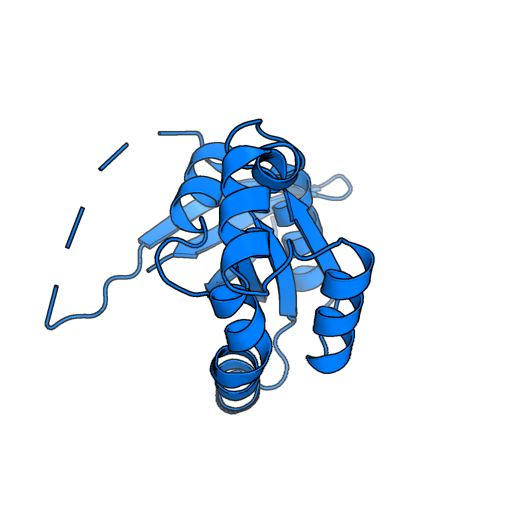1 207 ? -45.817 11.212 -8.555 1.00 63.53 190 ALA A C 1
ATOM 1139 O O . ALA A 1 207 ? -46.792 10.711 -7.989 1.00 63.79 190 ALA A O 1
ATOM 1141 N N . LEU A 1 208 ? -45.598 11.098 -9.859 1.00 63.90 191 LEU A N 1
ATOM 1142 C CA . LEU A 1 208 ? -46.514 10.389 -10.738 1.00 64.23 191 LEU A CA 1
ATOM 1143 C C . LEU A 1 208 ? -46.490 8.873 -10.521 1.00 64.40 191 LEU A C 1
ATOM 1144 O O . LEU A 1 208 ? -47.524 8.219 -10.632 1.00 64.52 191 LEU A O 1
ATOM 1149 N N . SER A 1 209 ? -45.330 8.319 -10.188 1.00 64.71 192 SER A N 1
ATOM 1150 C CA . SER A 1 209 ? -45.223 6.882 -9.934 1.00 65.18 192 SER A CA 1
ATOM 1151 C C . SER A 1 209 ? -45.985 6.420 -8.678 1.00 65.48 192 SER A C 1
ATOM 1152 O O . SER A 1 209 ? -46.288 5.227 -8.562 1.00 65.86 192 SER A O 1
ATOM 1155 N N . SER A 1 210 ? -46.291 7.341 -7.752 1.00 65.49 193 SER A N 1
ATOM 1156 C CA . SER A 1 210 ? -47.275 7.080 -6.676 1.00 65.45 193 SER A CA 1
ATOM 1157 C C . SER A 1 210 ? -48.508 7.987 -6.783 1.00 65.23 193 SER A C 1
ATOM 1158 O O . SER A 1 210 ? -49.494 7.649 -7.448 1.00 64.99 193 SER A O 1
#

B-factor: mean 64.47, std 5.42, range [47.85, 85.04]

GO terms:
  GO:0005769 early endosome (C, EXP)
  GO:0045785 positive regulation of cell adhesion (P, IMP)
  GO:0030032 lamellipodium assembly (P, IMP)
  GO:0030335 positive regulation of cell migration (P, IMP)
  GO:0051017 actin filament bundle assembly (P, IMP)
  GO:0048041 focal adhesion assembly (P, IMP)
  GO:0003924 GTPase activity (F, TAS)
  GO:0007266 Rho protein signal transduction (P, TAS)
  GO:0005085 guanyl-nucleotide exchange factor activity (F, TAS)
  GO:0000139 Golgi membrane (C, TAS)
  GO:0005741 mitochondrial outer membrane (C, TAS)
  GO:0005829 cytosol (C, TAS)
  GO:0005886 plasma membrane (C, TAS)
  GO:0010008 endosome membrane (C, TAS)
  GO:0051056 regulation of small GTPase mediated signal transduction (P, TAS)
  GO:0005515 protein binding (F, IPI)